Protein AF-A0A0L0T148-F1 (afdb_monomer)

Mean predicted aligned error: 22.36 Å

pLDDT: mean 70.62, std 21.6, range [34.19, 98.12]

Secondary structure (DSSP, 8-state):
------PPP----------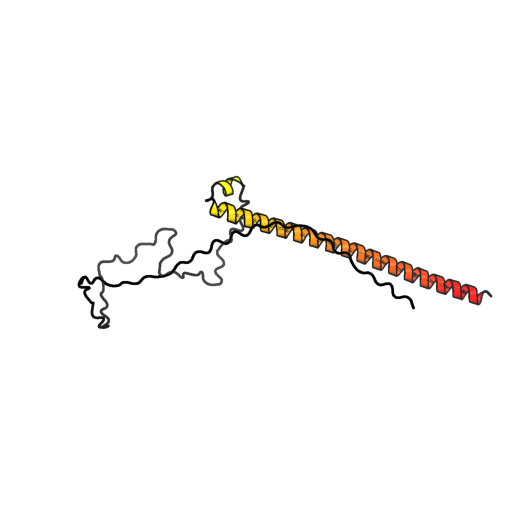-----------------------------------TTS-S-PPPPTTPPPTTS-SS--TT--------------HHHHHTS-HHHHHHHHHHHHHHHHHHHHHHHHHHHHHHHHHHHHHHHHHHHHHHHHHHHHHHHHHHHHHT-

Sequence (164 aa):
MATMSVTPVKSGALRAGSSKSVASRGTAAASAPSSDSAATPTISLNSRKSAVNCSTVPREREWPKGFIPPTAPIKPVRGSMGSENPANAIELTEEAISQLPEHERKRIRNTISARLSRARKEARVQALEEEYQVLSEKLEMTEQQYNEAMVRIRELEEQLRWSQ

Structure (mmCIF, N/CA/C/O backbone):
data_AF-A0A0L0T148-F1
#
_entry.id   AF-A0A0L0T148-F1
#
loop_
_atom_site.group_PDB
_atom_site.id
_atom_site.type_symbol
_atom_site.label_atom_id
_atom_site.label_alt_id
_atom_site.label_comp_id
_atom_site.label_asym_id
_atom_site.label_entity_id
_atom_site.label_seq_id
_atom_site.pdbx_PDB_ins_code
_atom_site.Cartn_x
_atom_site.Cartn_y
_atom_site.Cartn_z
_atom_site.occupancy
_atom_site.B_iso_or_equiv
_atom_site.auth_seq_id
_atom_site.auth_comp_id
_atom_site.auth_asym_id
_atom_site.auth_atom_id
_atom_site.pdbx_PDB_model_num
ATOM 1 N N . MET A 1 1 ? 29.244 28.018 -11.565 1.00 47.16 1 MET A N 1
ATOM 2 C CA . MET A 1 1 ? 28.843 27.698 -10.178 1.00 47.16 1 MET A CA 1
ATOM 3 C C . MET A 1 1 ? 27.727 28.649 -9.784 1.00 47.16 1 MET A C 1
ATOM 5 O O . MET A 1 1 ? 27.990 29.835 -9.656 1.00 47.16 1 MET A O 1
ATOM 9 N N . ALA A 1 2 ? 26.492 28.160 -9.684 1.00 45.91 2 ALA A N 1
ATOM 10 C CA . ALA A 1 2 ? 25.338 28.953 -9.266 1.00 45.91 2 ALA A CA 1
ATOM 11 C C . ALA A 1 2 ? 24.538 28.128 -8.253 1.00 45.91 2 ALA A C 1
ATOM 13 O O . ALA A 1 2 ? 24.014 27.068 -8.582 1.00 45.91 2 ALA A O 1
ATOM 14 N N . THR A 1 3 ? 24.516 28.583 -7.004 1.00 58.09 3 THR A N 1
ATOM 15 C CA . THR A 1 3 ? 23.746 27.987 -5.910 1.00 58.09 3 THR A CA 1
ATOM 16 C C . THR A 1 3 ? 22.370 28.645 -5.872 1.00 58.09 3 THR A C 1
ATOM 18 O O . THR A 1 3 ? 22.271 29.830 -5.560 1.00 58.09 3 THR A O 1
ATOM 21 N N . MET A 1 4 ? 21.312 27.897 -6.185 1.00 51.00 4 MET A N 1
ATOM 22 C CA . MET A 1 4 ? 19.934 28.337 -5.957 1.00 51.00 4 MET A CA 1
ATOM 23 C C . MET A 1 4 ? 19.493 27.845 -4.577 1.00 51.00 4 MET A C 1
ATOM 25 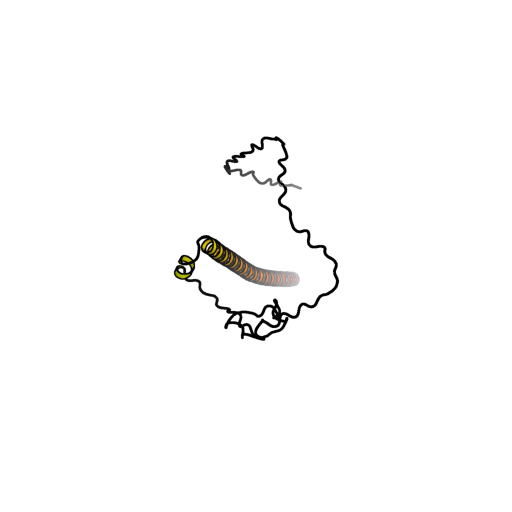O O . MET A 1 4 ? 19.354 26.646 -4.343 1.00 51.00 4 MET A O 1
ATOM 29 N N . SER A 1 5 ? 19.324 28.786 -3.653 1.00 47.12 5 SER A N 1
ATOM 30 C CA . SER A 1 5 ? 18.714 28.588 -2.343 1.00 47.12 5 SER A CA 1
ATOM 31 C C . SER A 1 5 ? 17.190 28.619 -2.476 1.00 47.12 5 SER A C 1
ATOM 33 O O . SER A 1 5 ? 16.628 29.545 -3.057 1.00 47.12 5 SER A O 1
ATOM 35 N N . VAL A 1 6 ? 16.508 27.620 -1.916 1.00 59.53 6 VAL A N 1
ATOM 36 C CA . VAL A 1 6 ? 15.043 27.599 -1.817 1.00 59.53 6 VAL A CA 1
ATOM 37 C C . VAL A 1 6 ? 14.673 27.500 -0.342 1.00 59.53 6 VAL A C 1
ATOM 39 O O . VAL A 1 6 ? 14.951 26.501 0.318 1.00 59.53 6 VAL A O 1
ATOM 42 N N . THR A 1 7 ? 14.074 28.562 0.188 1.00 61.19 7 THR A N 1
ATOM 43 C CA . THR A 1 7 ? 13.435 28.585 1.507 1.00 61.19 7 THR A CA 1
ATOM 44 C C . THR A 1 7 ? 11.957 28.216 1.361 1.00 61.19 7 THR A C 1
ATOM 46 O O . THR A 1 7 ? 11.294 28.725 0.456 1.00 61.19 7 THR A O 1
ATOM 49 N N . PRO A 1 8 ? 11.385 27.380 2.245 1.00 61.25 8 PRO A N 1
ATOM 50 C CA . PRO A 1 8 ? 9.942 27.227 2.306 1.00 61.25 8 PRO A CA 1
ATOM 51 C C . PRO A 1 8 ? 9.288 28.222 3.273 1.00 61.25 8 PRO A C 1
ATOM 53 O O . PRO A 1 8 ? 9.775 28.533 4.362 1.00 61.25 8 PRO A O 1
ATOM 56 N N . VAL A 1 9 ? 8.146 28.702 2.792 1.00 50.38 9 VAL A N 1
ATOM 57 C CA . VAL A 1 9 ? 7.235 29.714 3.321 1.00 50.38 9 VAL A CA 1
ATOM 58 C C . VAL A 1 9 ? 6.549 29.273 4.618 1.00 50.38 9 VAL A C 1
ATOM 60 O O . VAL A 1 9 ? 6.136 28.130 4.794 1.00 50.38 9 VAL A O 1
ATOM 63 N N . LYS A 1 10 ? 6.396 30.246 5.518 1.00 48.53 10 LYS A N 1
ATOM 64 C CA . LYS A 1 10 ? 5.701 30.177 6.804 1.00 48.53 10 LYS A CA 1
ATOM 65 C C . LYS A 1 10 ? 4.191 30.331 6.587 1.00 48.53 10 LYS A C 1
ATOM 67 O O . LYS A 1 10 ? 3.724 31.434 6.321 1.00 48.53 10 LYS A O 1
ATOM 72 N N . SER A 1 11 ? 3.426 29.254 6.752 1.00 52.41 11 SER A N 1
ATOM 73 C CA . SER A 1 11 ? 1.958 29.301 6.798 1.00 52.41 11 SER A CA 1
ATOM 7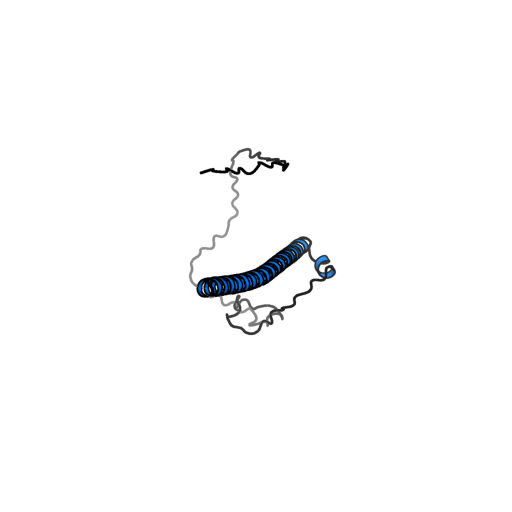4 C C . SER A 1 11 ? 1.485 29.117 8.238 1.00 52.41 11 SER A C 1
ATOM 76 O O . SER A 1 11 ? 1.573 28.031 8.805 1.00 52.41 11 SER A O 1
ATOM 78 N N . GLY A 1 12 ? 1.014 30.202 8.849 1.00 42.00 12 GLY A N 1
ATOM 79 C CA . GLY A 1 12 ? 0.264 30.153 10.100 1.00 42.00 12 GLY A CA 1
ATOM 80 C C . GLY A 1 12 ? -1.232 30.005 9.834 1.00 42.00 12 GLY A C 1
ATOM 81 O O . GLY A 1 12 ? -1.711 30.508 8.825 1.00 42.00 12 GLY A O 1
ATOM 82 N N . ALA A 1 13 ? -1.951 29.357 10.757 1.00 39.47 13 ALA A N 1
ATOM 83 C CA . ALA A 1 13 ? -3.283 29.772 11.213 1.00 39.47 13 ALA A CA 1
ATOM 84 C C . ALA A 1 13 ? -3.884 28.790 12.242 1.00 39.47 13 ALA A C 1
ATOM 86 O O . ALA A 1 13 ? -4.154 27.633 11.943 1.00 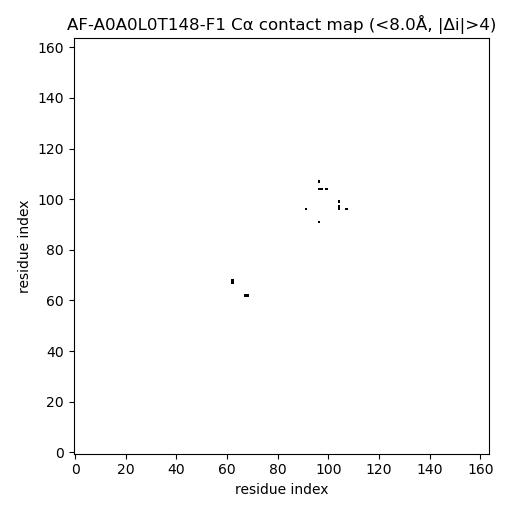39.47 13 ALA A O 1
ATOM 87 N N . LEU A 1 14 ? -4.181 29.357 13.419 1.00 43.53 14 LEU A N 1
ATOM 88 C CA . LEU A 1 14 ? -5.384 29.153 14.237 1.00 43.53 14 LEU A CA 1
ATOM 89 C C . LEU A 1 14 ? -5.595 27.804 14.951 1.00 43.53 14 LEU A C 1
ATOM 91 O O . LEU A 1 14 ? -6.092 26.839 14.380 1.00 43.53 14 LEU A O 1
ATOM 95 N N . ARG A 1 15 ? -5.439 27.823 16.283 1.00 44.38 15 ARG A N 1
ATOM 96 C CA . ARG A 1 15 ? -6.355 27.117 17.195 1.00 44.38 15 ARG A CA 1
ATOM 97 C C . ARG A 1 15 ? -6.602 27.942 18.457 1.00 44.38 15 ARG A C 1
ATOM 99 O O . ARG A 1 15 ? -5.703 28.162 19.261 1.00 44.38 15 ARG A O 1
ATOM 106 N N . ALA A 1 16 ? -7.849 28.381 18.598 1.00 44.03 16 ALA A N 1
ATOM 107 C CA . ALA A 1 16 ? -8.434 28.830 19.849 1.00 44.03 16 ALA A CA 1
ATOM 108 C C . ALA A 1 16 ? -8.593 27.631 20.801 1.00 44.03 16 ALA A C 1
ATOM 110 O O . ALA A 1 16 ? -8.971 26.539 20.374 1.00 44.03 16 ALA A O 1
ATOM 111 N N . GLY A 1 17 ? -8.323 27.838 22.087 1.00 38.59 17 GLY A N 1
ATOM 112 C CA . GLY A 1 17 ? -8.486 26.822 23.123 1.00 38.59 17 GLY A CA 1
ATOM 113 C C . GLY A 1 17 ? -8.407 27.458 24.501 1.00 38.59 17 GLY A C 1
ATOM 114 O O . GLY A 1 17 ? -7.327 27.715 25.015 1.00 38.59 17 GLY A O 1
ATOM 115 N N . SER A 1 18 ? -9.577 27.766 25.050 1.00 39.25 18 SER A N 1
ATOM 116 C CA . SER A 1 18 ? -9.794 28.366 26.364 1.00 39.25 18 SER A CA 1
ATOM 117 C C . SER A 1 18 ? -9.404 27.386 27.479 1.00 39.25 18 SER A C 1
ATOM 119 O O . SER A 1 18 ? -10.048 26.352 27.645 1.00 39.25 18 SER A O 1
ATOM 121 N N . SER A 1 19 ? -8.371 27.715 28.255 1.00 42.81 19 SER A N 1
ATOM 122 C CA . SER A 1 19 ? -7.967 26.959 29.446 1.00 42.81 19 SER A CA 1
ATOM 123 C C . SER A 1 19 ? -8.462 27.678 30.701 1.00 42.81 19 SER A C 1
ATOM 125 O O . SER A 1 19 ? -7.797 28.573 31.216 1.00 42.81 19 SER A O 1
ATOM 127 N N . LYS A 1 20 ? -9.638 27.293 31.209 1.00 42.50 20 LYS A N 1
ATOM 128 C CA . LYS A 1 20 ? -10.054 27.616 32.583 1.00 42.50 20 LYS A CA 1
ATOM 129 C C . LYS A 1 20 ? -9.372 26.638 33.541 1.00 42.50 20 LYS A C 1
ATOM 131 O O . LYS A 1 20 ? -9.828 25.511 33.704 1.00 42.50 20 LYS A O 1
ATOM 136 N N . SER A 1 21 ? -8.291 27.071 34.181 1.00 37.78 21 SER A N 1
ATOM 137 C CA . SER A 1 21 ? -7.713 26.406 35.351 1.00 37.78 21 SER A CA 1
ATOM 138 C C . SER A 1 21 ? -8.383 26.940 36.620 1.00 37.78 21 SER A C 1
ATOM 140 O O . SER A 1 21 ? -8.167 28.091 36.993 1.00 37.78 21 SER A O 1
ATOM 142 N N . VAL A 1 22 ? -9.190 26.116 37.290 1.00 42.44 22 VAL A N 1
ATOM 143 C CA . VAL A 1 22 ? -9.635 26.366 38.669 1.00 42.44 22 VAL A CA 1
ATOM 144 C C . VAL A 1 22 ? -8.696 25.599 39.592 1.00 42.44 22 VAL A C 1
ATOM 146 O O . VAL A 1 22 ? -8.732 24.373 39.647 1.00 42.44 22 VAL A O 1
ATOM 149 N N . ALA A 1 23 ? -7.843 26.331 40.302 1.00 36.16 23 ALA A N 1
ATOM 150 C CA . ALA A 1 23 ? -7.064 25.824 41.419 1.00 36.16 23 ALA A CA 1
ATOM 151 C C . ALA A 1 23 ? -7.334 26.728 42.626 1.00 36.16 23 ALA A C 1
ATOM 153 O O . ALA A 1 23 ? -6.882 27.866 42.674 1.00 36.16 23 ALA A O 1
ATOM 154 N N . SER A 1 24 ? -8.074 26.214 43.603 1.00 42.75 24 SER A N 1
ATOM 155 C CA . SER A 1 24 ? -8.159 26.791 44.944 1.00 42.75 24 SER A CA 1
ATOM 156 C C . SER A 1 24 ? -8.050 25.649 45.946 1.00 42.75 24 SER A C 1
ATOM 158 O O . SER A 1 24 ? -9.037 25.007 46.301 1.00 42.75 24 SER A O 1
ATOM 160 N N . ARG A 1 25 ? 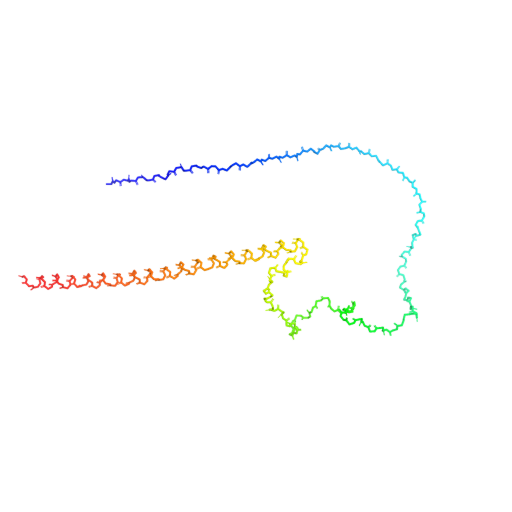-6.815 25.352 46.356 1.00 35.62 25 ARG A N 1
ATOM 161 C CA . ARG A 1 25 ? -6.507 24.419 47.440 1.00 35.62 25 ARG A CA 1
ATOM 162 C C . ARG A 1 25 ? -6.078 25.266 48.638 1.00 35.62 25 ARG A C 1
ATOM 164 O O . ARG A 1 25 ? -4.937 25.706 48.704 1.00 35.62 25 ARG A O 1
ATOM 171 N N . GLY A 1 26 ? -7.043 25.561 49.507 1.00 37.88 26 GLY A N 1
ATOM 172 C CA . GLY A 1 26 ? -6.859 26.268 50.774 1.00 37.8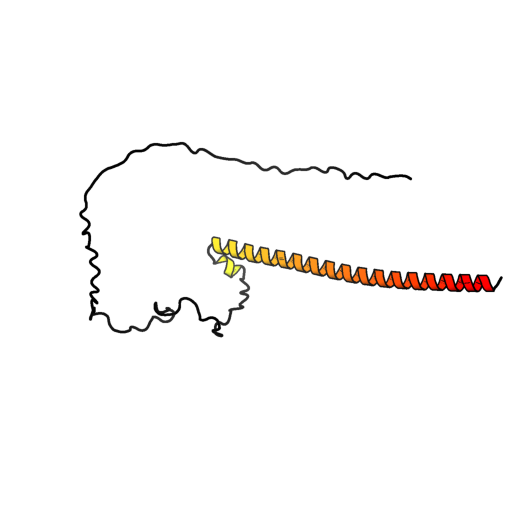8 26 GLY A CA 1
ATOM 173 C C . GLY A 1 26 ? -6.662 25.289 51.932 1.00 37.88 26 GLY A C 1
ATOM 174 O O . GLY A 1 26 ? -7.243 24.208 51.961 1.00 37.88 26 GLY A O 1
ATOM 175 N N . THR A 1 27 ? -5.778 25.676 52.835 1.00 34.59 27 THR A N 1
ATOM 176 C CA . THR A 1 27 ? -5.120 24.937 53.917 1.00 34.59 27 THR A CA 1
ATOM 177 C C . THR A 1 27 ? -5.913 24.807 55.225 1.00 34.59 27 THR A C 1
ATOM 179 O O . THR A 1 27 ? -6.594 25.739 55.623 1.00 34.59 27 THR A O 1
ATOM 182 N N . ALA A 1 28 ? -5.639 23.687 55.915 1.00 34.19 28 ALA A N 1
ATOM 183 C CA . ALA A 1 28 ? -5.435 23.496 57.364 1.00 34.19 28 ALA A CA 1
ATOM 184 C C . ALA A 1 28 ? -6.562 23.783 58.382 1.00 34.19 28 ALA A C 1
ATOM 186 O O . ALA A 1 28 ? -7.021 24.906 58.510 1.00 34.19 28 ALA A O 1
ATOM 187 N N . ALA A 1 29 ? -6.840 22.792 59.243 1.00 36.06 29 ALA A N 1
ATOM 188 C CA . ALA A 1 29 ? -6.747 22.927 60.706 1.00 36.06 29 ALA A CA 1
ATOM 189 C C . ALA A 1 29 ? -6.949 21.563 61.394 1.00 36.06 29 ALA A C 1
ATOM 191 O O . ALA A 1 29 ? -7.845 20.796 61.053 1.00 36.06 29 ALA A O 1
ATOM 192 N N . ALA A 1 30 ? -6.072 21.273 62.351 1.00 39.88 30 ALA A N 1
ATOM 193 C CA . ALA A 1 30 ? -6.094 20.114 63.230 1.00 39.88 30 ALA A CA 1
ATOM 194 C C . ALA A 1 30 ? -7.174 20.238 64.317 1.00 39.88 30 ALA A C 1
ATOM 196 O O . ALA A 1 30 ? -7.500 21.354 64.713 1.00 39.88 30 ALA A O 1
ATOM 197 N N . SER A 1 31 ? -7.642 19.100 64.848 1.00 36.94 31 SER A N 1
ATOM 198 C CA . SER A 1 31 ? -7.820 18.825 66.291 1.00 36.94 31 SER A CA 1
ATOM 199 C C . SER A 1 31 ? -8.348 17.395 66.494 1.00 36.94 31 SER A C 1
ATOM 201 O O . SER A 1 31 ? -9.397 17.032 65.973 1.00 36.94 31 SER A O 1
ATOM 203 N N . ALA A 1 32 ? -7.597 16.585 67.238 1.00 42.69 32 ALA A N 1
ATOM 204 C CA . ALA A 1 32 ? -8.025 15.325 67.861 1.00 42.69 32 ALA A CA 1
ATOM 205 C C . ALA A 1 32 ? -8.458 15.615 69.323 1.00 42.69 32 ALA A C 1
ATOM 207 O O . ALA A 1 32 ? -8.340 16.769 69.739 1.00 42.69 32 ALA A O 1
ATOM 208 N N . PRO A 1 33 ? -8.739 14.628 70.197 1.00 49.88 33 PRO A N 1
ATOM 209 C CA . PRO A 1 33 ? -9.479 13.366 70.075 1.00 49.88 33 PRO A CA 1
ATOM 210 C C . PRO A 1 33 ? -10.646 13.309 71.099 1.00 49.88 33 PRO A C 1
ATOM 212 O O . PRO A 1 33 ? -10.627 14.000 72.113 1.00 49.88 33 PRO A O 1
ATOM 215 N N . SER A 1 34 ? -11.624 12.421 70.913 1.00 40.53 34 SER A N 1
ATOM 216 C CA . SER A 1 34 ? -12.549 12.038 71.993 1.00 40.53 34 SER A CA 1
ATOM 217 C C . SER A 1 34 ? -12.568 10.522 72.141 1.00 40.53 34 SER A C 1
ATOM 219 O O . SER A 1 34 ? -12.972 9.792 71.237 1.00 40.53 34 SER A O 1
ATOM 221 N N . SER A 1 35 ? -12.058 10.082 73.285 1.00 46.59 35 SER A N 1
ATOM 222 C CA . SER A 1 35 ? -12.103 8.731 73.824 1.00 46.59 35 SER A CA 1
ATOM 223 C C . SER A 1 35 ? -13.537 8.301 74.114 1.00 46.59 35 SER A C 1
ATOM 225 O O . SER A 1 35 ? -14.218 8.998 74.858 1.00 46.59 35 SER A O 1
ATOM 227 N N . ASP A 1 36 ? -13.932 7.122 73.642 1.00 40.06 36 ASP A N 1
ATOM 228 C CA . ASP A 1 36 ? -14.879 6.289 74.378 1.00 40.06 36 ASP A CA 1
ATOM 229 C C . ASP A 1 36 ? -14.532 4.809 74.203 1.00 40.06 36 ASP A C 1
ATOM 231 O O . ASP A 1 36 ? -14.436 4.266 73.100 1.00 40.06 36 ASP A O 1
ATOM 235 N N . SER A 1 37 ? -14.267 4.189 75.349 1.00 44.72 37 SER A N 1
ATOM 236 C CA . SER A 1 37 ? -13.898 2.794 75.534 1.00 44.72 37 SER A CA 1
ATOM 237 C C . SER A 1 37 ? -15.097 1.886 75.278 1.00 44.72 37 SER A C 1
ATOM 239 O O . SER A 1 37 ? -15.941 1.707 76.152 1.00 44.72 37 SER A O 1
ATOM 241 N N . ALA A 1 38 ? -15.130 1.230 74.121 1.00 46.06 38 ALA A N 1
ATOM 242 C CA . ALA A 1 38 ? -15.871 -0.013 73.955 1.00 46.06 38 ALA A CA 1
ATOM 243 C C . ALA A 1 38 ? -14.872 -1.169 74.056 1.00 46.06 38 ALA A C 1
ATOM 245 O O . ALA A 1 38 ? -13.992 -1.326 73.211 1.00 46.06 38 ALA A O 1
ATOM 246 N N . ALA A 1 39 ? -14.985 -1.944 75.134 1.00 53.72 39 ALA A N 1
ATOM 247 C CA . ALA A 1 39 ? -14.168 -3.113 75.412 1.00 53.72 39 ALA A CA 1
ATOM 248 C C . ALA A 1 39 ? -14.270 -4.137 74.268 1.00 53.72 39 ALA A C 1
ATOM 250 O O . ALA A 1 39 ? -15.191 -4.949 74.208 1.00 53.72 39 ALA A O 1
ATOM 251 N N . THR A 1 40 ? -13.307 -4.107 73.353 1.00 58.28 40 THR A N 1
ATOM 252 C CA . THR A 1 40 ? -13.053 -5.202 72.419 1.00 58.28 40 THR A CA 1
ATOM 253 C C . THR A 1 40 ? -12.548 -6.402 73.215 1.00 58.28 40 THR A C 1
ATOM 255 O O . THR A 1 40 ? -11.540 -6.262 73.916 1.00 58.28 40 THR A O 1
ATOM 258 N N . PRO A 1 41 ? -13.173 -7.590 73.123 1.00 59.09 41 PRO A N 1
ATOM 259 C CA . PRO A 1 41 ? -12.552 -8.794 73.641 1.00 59.09 41 PRO A CA 1
ATOM 260 C C . PRO A 1 41 ? -11.335 -9.091 72.763 1.00 59.09 41 PRO A C 1
ATOM 262 O O . PRO A 1 41 ? -11.446 -9.621 71.659 1.00 59.09 41 PRO A O 1
ATOM 265 N N . THR A 1 42 ? -10.160 -8.694 73.239 1.00 58.16 42 THR A N 1
ATOM 266 C CA . THR A 1 42 ? -8.877 -9.069 72.652 1.00 58.16 42 THR A CA 1
ATOM 267 C C . THR A 1 42 ? -8.722 -10.577 72.826 1.00 58.16 42 THR A C 1
ATOM 269 O O . THR A 1 42 ? -8.316 -11.054 73.884 1.00 58.16 42 THR A O 1
ATOM 272 N N . ILE A 1 43 ? -9.107 -11.348 71.808 1.00 60.97 43 ILE A N 1
ATOM 273 C CA . ILE A 1 43 ? -8.884 -12.794 71.772 1.00 60.97 43 ILE A CA 1
ATOM 274 C C . ILE A 1 43 ? -7.370 -12.998 71.755 1.00 60.97 43 ILE A C 1
ATOM 276 O O . ILE A 1 43 ? -6.687 -12.607 70.807 1.00 60.97 43 ILE A O 1
ATOM 280 N N . SER A 1 44 ? -6.832 -13.579 72.825 1.00 60.56 44 SER A N 1
ATOM 281 C CA . SER A 1 44 ? -5.421 -13.930 72.899 1.00 60.56 44 SER A CA 1
ATOM 282 C C . SER A 1 44 ? -5.120 -14.982 71.829 1.00 60.56 44 SER A C 1
ATOM 284 O O . SER A 1 44 ? -5.602 -16.113 71.873 1.00 60.56 44 SER A O 1
ATOM 286 N N . LEU A 1 45 ? -4.328 -14.602 70.825 1.00 59.50 45 LEU A N 1
ATOM 287 C CA . LEU A 1 45 ? -3.847 -15.500 69.775 1.00 59.50 45 LEU A CA 1
ATOM 288 C C . LEU A 1 45 ? -2.756 -16.424 70.335 1.00 59.50 45 LEU A C 1
ATOM 290 O O . LEU A 1 45 ? -1.594 -16.355 69.944 1.00 59.50 45 LEU A O 1
ATOM 294 N N . ASN A 1 46 ? -3.129 -17.315 71.253 1.00 56.62 46 ASN A N 1
ATOM 295 C CA . ASN A 1 46 ? -2.330 -18.497 71.539 1.00 56.62 46 ASN A CA 1
ATOM 296 C C . ASN A 1 46 ? -2.632 -19.542 70.458 1.00 56.62 46 ASN A C 1
ATOM 298 O O . ASN A 1 46 ? -3.654 -20.224 70.487 1.00 56.62 46 ASN A O 1
ATOM 302 N N . SER A 1 47 ? -1.722 -19.649 69.489 1.00 59.69 47 SER A N 1
ATOM 303 C CA . SER A 1 47 ? -1.775 -20.504 68.295 1.00 59.69 47 SER A CA 1
ATOM 304 C C . SER A 1 47 ? -1.597 -22.005 68.579 1.00 59.69 47 SER A C 1
ATOM 306 O O . SER A 1 47 ? -0.856 -22.712 67.892 1.00 59.69 47 SER A O 1
ATOM 308 N N . ARG A 1 48 ? -2.302 -22.551 69.571 1.00 60.62 48 ARG A N 1
ATOM 309 C CA . ARG A 1 48 ? -2.414 -24.007 69.704 1.00 60.62 48 ARG A CA 1
ATOM 310 C C . ARG A 1 48 ? -3.535 -24.472 68.786 1.00 60.62 48 ARG A C 1
ATOM 312 O O . ARG A 1 48 ? -4.698 -24.208 69.056 1.00 60.62 48 ARG A O 1
ATOM 319 N N . LYS A 1 49 ? -3.154 -25.121 67.682 1.00 61.12 49 LYS A N 1
ATOM 320 C CA . LYS A 1 49 ? -4.032 -25.742 66.679 1.00 61.12 49 LYS A CA 1
ATOM 321 C C . LYS A 1 49 ? -5.151 -26.553 67.354 1.00 61.12 49 LYS A C 1
ATOM 323 O O . LYS A 1 49 ? -4.958 -27.727 67.655 1.00 61.12 49 LYS A O 1
ATOM 328 N N . SER A 1 50 ? -6.314 -25.954 67.581 1.00 58.53 50 SER A N 1
ATOM 329 C CA . SER A 1 50 ? -7.535 -26.687 67.891 1.00 58.53 50 SER A CA 1
ATOM 330 C C . SER A 1 50 ? -8.259 -26.922 66.572 1.00 58.53 50 SER A C 1
ATOM 332 O O . SER A 1 50 ? -8.874 -26.028 65.995 1.00 58.53 50 SER A O 1
ATOM 334 N N . ALA A 1 51 ? -8.130 -28.136 66.041 1.00 58.19 51 ALA A N 1
ATOM 335 C CA . ALA A 1 51 ? -8.995 -28.592 64.965 1.00 58.19 51 ALA A CA 1
ATOM 336 C C . ALA A 1 51 ? -10.403 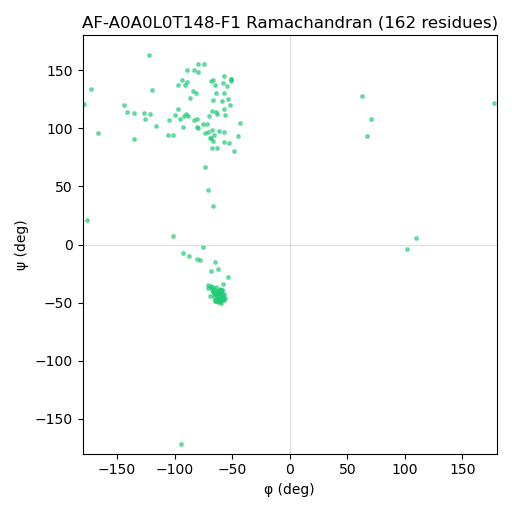-28.758 65.552 1.00 58.19 51 ALA A C 1
ATOM 338 O O . ALA A 1 51 ? -10.735 -29.792 66.130 1.00 58.19 51 ALA A O 1
ATOM 339 N N . VAL A 1 52 ? -11.210 -27.701 65.478 1.00 58.03 52 VAL A N 1
ATOM 340 C CA . VAL A 1 52 ? -12.626 -27.762 65.835 1.00 58.03 52 VAL A CA 1
ATOM 341 C C . VAL A 1 52 ? -13.331 -28.524 64.714 1.00 58.03 52 VAL A C 1
ATOM 343 O O . VAL A 1 52 ? -13.652 -27.961 63.672 1.00 58.03 52 VAL A O 1
ATOM 346 N N . ASN A 1 53 ? -13.522 -29.829 64.909 1.00 57.56 53 ASN A N 1
ATOM 347 C CA . ASN A 1 53 ? -14.366 -30.652 64.048 1.00 57.56 53 ASN A CA 1
ATOM 348 C C . ASN A 1 53 ? -15.832 -30.272 64.296 1.00 57.56 53 ASN A C 1
ATOM 350 O O . ASN A 1 53 ? -16.459 -30.740 65.244 1.00 57.56 53 ASN A O 1
ATOM 354 N N . CYS A 1 54 ? -16.378 -29.402 63.453 1.00 55.50 54 CYS A N 1
ATOM 355 C CA . CYS A 1 54 ? -17.801 -29.088 63.418 1.00 55.50 54 CYS A CA 1
ATOM 356 C C . CYS A 1 54 ? -18.570 -30.241 62.742 1.00 55.50 54 CYS A C 1
ATOM 358 O O . CYS A 1 54 ? -18.543 -30.394 61.524 1.00 55.50 54 CYS A O 1
ATOM 360 N N . SER A 1 55 ? -19.262 -31.065 63.537 1.00 59.22 55 SER A N 1
ATOM 361 C CA . SER A 1 55 ? -20.029 -32.238 63.077 1.00 59.22 55 SER A CA 1
ATOM 362 C C . SER A 1 55 ? -21.361 -31.905 62.387 1.00 59.22 55 SER A C 1
ATOM 364 O O . SER A 1 55 ? -22.058 -32.809 61.932 1.00 59.22 55 SER A O 1
ATOM 366 N N . THR A 1 56 ? -21.731 -30.626 62.294 1.00 59.59 56 THR A N 1
ATOM 367 C CA . THR A 1 56 ? -23.066 -30.179 61.859 1.00 59.59 56 THR A CA 1
ATOM 368 C C . THR A 1 56 ? -23.150 -29.683 60.418 1.00 59.59 56 THR A C 1
ATOM 370 O O . THR A 1 56 ? -24.196 -29.173 60.021 1.00 59.59 56 THR A O 1
ATOM 373 N N . VAL A 1 57 ? -22.096 -29.821 59.610 1.00 57.34 57 VAL A N 1
ATOM 374 C CA . VAL A 1 57 ? -22.167 -29.473 58.183 1.00 57.34 57 VAL A CA 1
ATOM 375 C C . VAL A 1 57 ? -22.424 -30.748 57.374 1.00 57.34 57 VAL A C 1
ATOM 377 O O . VAL A 1 57 ? -21.578 -31.643 57.384 1.00 57.34 57 VAL A O 1
ATOM 380 N N . PRO A 1 58 ? -23.567 -30.862 56.669 1.00 65.38 58 PRO A N 1
ATOM 381 C CA . PRO A 1 58 ? -23.801 -31.951 55.732 1.00 65.38 58 PRO A CA 1
ATOM 382 C C . PRO A 1 58 ? -22.655 -32.026 54.722 1.00 65.38 58 PRO A C 1
ATOM 384 O O . PRO A 1 58 ? -22.321 -31.036 54.067 1.00 65.38 58 PRO A O 1
ATOM 387 N N . ARG A 1 59 ? -22.040 -33.203 54.630 1.00 61.47 59 ARG A N 1
ATOM 388 C CA . ARG A 1 59 ? -20.942 -33.489 53.711 1.00 61.47 59 ARG A CA 1
ATOM 389 C C . ARG A 1 59 ? -21.517 -33.511 52.289 1.00 61.47 59 ARG A C 1
ATOM 391 O O . ARG A 1 59 ? -22.296 -34.395 51.970 1.00 61.47 59 ARG A O 1
ATOM 398 N N . GLU A 1 60 ? -21.149 -32.497 51.507 1.00 64.31 60 GLU A N 1
ATOM 399 C CA . GLU A 1 60 ? -21.409 -32.332 50.066 1.00 64.31 60 GLU A CA 1
ATOM 400 C C . GLU A 1 60 ? -22.881 -32.133 49.656 1.00 64.31 60 GLU A C 1
ATOM 402 O O . GLU A 1 60 ? -23.617 -33.065 49.356 1.00 64.31 60 GLU A O 1
ATOM 407 N N . ARG A 1 61 ? -23.299 -30.863 49.547 1.00 65.06 61 ARG A N 1
ATOM 408 C CA . ARG A 1 61 ? -24.351 -30.488 48.591 1.00 65.06 61 ARG A CA 1
ATOM 409 C C . ARG A 1 61 ? -23.691 -30.272 47.233 1.00 65.06 61 ARG A C 1
ATOM 411 O O . ARG A 1 61 ? -22.685 -29.567 47.158 1.00 65.06 61 ARG A O 1
ATOM 418 N N . GLU A 1 62 ? -24.254 -30.862 46.183 1.00 73.25 62 GLU A N 1
ATOM 419 C CA . GLU A 1 62 ? -23.843 -30.589 44.806 1.00 73.25 62 GLU A CA 1
ATOM 420 C C . GLU A 1 62 ? -23.913 -29.079 44.530 1.00 73.25 62 GLU A C 1
ATOM 422 O O . GLU A 1 62 ? -24.856 -28.396 44.944 1.00 73.25 62 GLU A O 1
ATOM 427 N N . TRP A 1 63 ? -22.886 -28.540 43.869 1.00 71.69 63 TRP A N 1
ATOM 428 C CA . TRP A 1 63 ? -22.853 -27.122 43.525 1.00 71.69 63 TRP A CA 1
ATOM 429 C C . TRP A 1 63 ? -23.977 -26.807 42.531 1.00 71.69 63 TRP A C 1
ATOM 431 O O . TRP A 1 63 ? -24.188 -27.580 41.593 1.00 71.69 63 TRP A O 1
ATOM 441 N N . PRO A 1 64 ? -24.698 -25.682 42.697 1.00 78.12 64 PRO A N 1
ATOM 442 C CA . PRO A 1 64 ? -25.724 -25.274 41.748 1.00 78.12 64 PRO A CA 1
ATOM 443 C C . PRO A 1 64 ? -25.185 -25.265 40.314 1.00 78.12 64 PRO A C 1
ATOM 445 O O . PRO A 1 64 ? -24.051 -24.848 40.067 1.00 78.12 64 PRO A O 1
ATOM 448 N N . LYS A 1 65 ? -26.002 -25.713 39.355 1.00 73.88 65 LYS A N 1
ATOM 449 C CA . LYS A 1 65 ? -25.609 -25.815 37.943 1.00 73.88 65 LYS A CA 1
ATOM 450 C C . LYS A 1 65 ? -25.147 -24.441 37.430 1.00 73.88 65 LYS A C 1
ATOM 452 O O . LYS A 1 65 ? -25.931 -23.498 37.413 1.00 73.88 65 LYS A O 1
ATOM 457 N N . GLY A 1 66 ? -23.871 -24.332 37.048 1.00 68.75 66 GLY A N 1
ATOM 458 C CA . GLY A 1 66 ? -23.235 -23.081 36.601 1.00 68.75 66 GLY A CA 1
ATOM 459 C C . GLY A 1 66 ? -22.339 -22.383 37.636 1.00 68.75 66 GLY A C 1
ATOM 460 O O . GLY A 1 66 ? -21.691 -21.399 37.290 1.00 68.75 66 GLY A O 1
ATOM 461 N N . PHE A 1 67 ? -22.251 -22.884 38.872 1.00 71.06 67 PHE A N 1
ATOM 462 C CA . PHE A 1 67 ? -21.325 -22.371 39.885 1.00 71.06 67 PHE A CA 1
ATOM 463 C C . PHE A 1 67 ? -20.040 -23.198 39.949 1.00 71.06 67 PHE A C 1
ATOM 465 O O . PHE A 1 67 ? -20.058 -24.427 39.916 1.00 71.06 67 PHE A O 1
ATOM 472 N N . ILE A 1 68 ? -18.913 -22.497 40.064 1.00 69.00 68 ILE A N 1
ATOM 473 C CA . ILE A 1 68 ? -17.587 -23.096 40.204 1.00 69.00 68 ILE A CA 1
ATOM 474 C C . ILE A 1 68 ? -17.340 -23.361 41.698 1.00 69.00 68 ILE A C 1
ATOM 476 O O . ILE A 1 68 ? -17.466 -22.426 42.495 1.00 69.00 68 ILE A O 1
ATOM 480 N N . PRO A 1 69 ? -16.983 -24.594 42.104 1.00 74.25 69 PRO A N 1
ATOM 481 C CA . PRO A 1 69 ? -16.612 -24.879 43.482 1.00 74.25 69 PRO A CA 1
ATOM 482 C C . PRO A 1 69 ? -15.434 -23.996 43.927 1.00 74.25 69 PRO A C 1
ATOM 484 O O . PRO A 1 69 ? -14.512 -23.778 43.146 1.00 74.25 69 PRO A O 1
ATOM 487 N N . PRO A 1 70 ? -15.372 -23.559 45.192 1.00 65.88 70 PRO A N 1
ATOM 488 C CA . PRO A 1 70 ? -14.260 -22.780 45.734 1.00 65.88 70 PRO A CA 1
ATOM 489 C C . PRO A 1 70 ? -12.944 -23.571 45.756 1.00 65.88 70 PRO A C 1
ATOM 491 O O . PRO A 1 70 ? -11.875 -22.988 45.904 1.00 65.88 70 PRO A O 1
ATOM 494 N N . THR A 1 71 ? -13.013 -24.894 45.596 1.00 68.75 71 THR A N 1
ATOM 495 C CA . THR A 1 71 ? -11.868 -25.794 45.421 1.00 68.75 71 THR A CA 1
ATOM 496 C C . THR A 1 71 ? -11.427 -25.953 43.966 1.00 68.75 71 THR A C 1
ATOM 498 O O . THR A 1 71 ? -10.378 -26.548 43.719 1.00 68.75 71 THR A O 1
ATOM 501 N N . ALA A 1 72 ? -12.190 -25.453 42.992 1.00 69.50 72 ALA A N 1
ATOM 502 C CA . ALA A 1 72 ? -11.828 -25.574 41.590 1.00 69.50 72 ALA A CA 1
ATOM 503 C C . ALA A 1 72 ? -10.768 -24.526 41.191 1.00 69.50 72 ALA A C 1
ATOM 505 O O . ALA A 1 72 ? -10.748 -23.412 41.725 1.00 69.50 72 ALA A O 1
ATOM 506 N N . PRO A 1 73 ? -9.878 -24.850 40.237 1.00 72.38 73 PRO A N 1
ATOM 507 C CA . PRO A 1 73 ? -8.864 -23.917 39.762 1.00 72.38 73 PRO A CA 1
ATOM 508 C C . PRO A 1 73 ? -9.490 -22.633 39.196 1.00 72.38 73 PRO A C 1
ATOM 510 O O . PRO A 1 73 ? -10.265 -22.678 38.245 1.00 72.38 73 PRO A O 1
ATOM 513 N N . ILE A 1 74 ? -9.094 -21.473 39.734 1.00 65.62 74 ILE A N 1
ATOM 514 C CA . ILE A 1 74 ? -9.548 -20.138 39.279 1.00 65.62 74 ILE A CA 1
ATOM 515 C C . ILE A 1 74 ? -9.142 -19.868 37.816 1.00 65.62 74 ILE A C 1
ATOM 517 O O . ILE A 1 74 ? -9.727 -19.023 37.141 1.00 65.62 74 ILE A O 1
ATOM 521 N N . LYS A 1 75 ? -8.132 -20.585 37.308 1.00 66.44 75 LYS A N 1
ATOM 522 C CA . LYS A 1 75 ? -7.683 -20.503 35.918 1.00 66.44 75 LYS A CA 1
ATOM 523 C C . LYS A 1 75 ? -7.834 -21.868 35.247 1.00 66.44 75 LYS A C 1
ATOM 525 O O . LYS A 1 75 ? -7.368 -22.853 35.826 1.00 66.44 75 LYS A O 1
ATOM 530 N N . PRO A 1 76 ? -8.411 -21.942 34.034 1.00 61.94 76 PRO A N 1
ATOM 531 C CA . PRO A 1 76 ? -8.382 -23.172 33.260 1.00 61.94 76 PRO A CA 1
ATOM 532 C C . PRO A 1 76 ? -6.926 -23.589 33.032 1.00 61.94 76 PRO A C 1
ATOM 534 O O . PRO A 1 76 ? -6.051 -22.751 32.788 1.00 61.94 76 PRO A O 1
ATOM 537 N N . VAL A 1 77 ? -6.660 -24.891 33.142 1.00 62.41 77 VAL A N 1
ATOM 538 C CA . VAL A 1 77 ? -5.336 -25.460 32.876 1.00 62.41 77 VAL A CA 1
ATOM 539 C C . VAL A 1 77 ? -4.933 -25.085 31.451 1.00 62.41 77 VAL A C 1
ATOM 541 O O . VAL A 1 77 ? -5.717 -25.235 30.505 1.00 62.41 77 VAL A O 1
ATOM 544 N N . ARG A 1 78 ? -3.713 -24.557 31.308 1.00 49.56 78 ARG A N 1
ATOM 545 C CA . ARG A 1 78 ? -3.128 -24.174 30.021 1.00 49.56 78 ARG A CA 1
ATOM 546 C C . ARG A 1 78 ? -3.141 -25.405 29.105 1.00 49.56 78 ARG A C 1
ATOM 548 O O . ARG A 1 78 ? -2.435 -26.364 29.388 1.00 49.56 78 ARG A O 1
ATOM 555 N N . GLY A 1 79 ? -3.962 -25.382 28.052 1.00 57.31 79 GLY A N 1
ATOM 556 C CA . GLY A 1 79 ? -4.120 -26.503 27.114 1.00 57.31 79 GLY A CA 1
ATOM 557 C C . GLY A 1 79 ? -5.458 -27.252 27.166 1.00 57.31 79 GLY A C 1
ATOM 558 O O . GLY A 1 79 ? -5.609 -28.233 26.446 1.00 57.31 79 GLY A O 1
ATOM 559 N N . SER A 1 80 ? -6.447 -26.808 27.952 1.00 54.81 80 SER A N 1
ATOM 560 C CA . SER A 1 80 ? -7.822 -27.322 27.819 1.00 54.81 80 SER A CA 1
ATOM 561 C C . SER A 1 80 ? -8.453 -26.852 26.496 1.00 54.81 80 SER A C 1
ATOM 563 O O . SER A 1 80 ? -9.025 -25.770 26.386 1.00 54.81 80 SER A O 1
ATOM 565 N N . MET A 1 81 ? -8.301 -27.684 25.465 1.00 55.34 81 MET A N 1
ATOM 566 C CA . MET A 1 81 ? -9.047 -27.650 24.204 1.00 55.34 81 MET A CA 1
ATOM 567 C C . MET A 1 81 ? -10.532 -27.909 24.493 1.00 55.34 81 MET A C 1
ATOM 569 O O . MET A 1 81 ? -10.988 -29.047 24.445 1.00 55.34 81 MET A O 1
ATOM 573 N N . GLY A 1 82 ? -11.278 -26.878 24.881 1.00 55.12 82 GLY A N 1
ATOM 574 C CA . GLY A 1 82 ? -12.690 -27.054 25.232 1.00 55.12 82 GLY A CA 1
ATOM 575 C C . GLY A 1 82 ? -13.449 -25.778 25.561 1.00 55.12 82 GLY A C 1
ATOM 576 O O . GLY A 1 82 ? -14.473 -25.837 26.229 1.00 55.12 82 GLY A O 1
ATOM 577 N N . SER A 1 83 ? -12.959 -24.625 25.118 1.00 48.97 83 SER A N 1
ATOM 578 C CA . SER A 1 83 ? -13.809 -23.453 24.975 1.00 48.97 83 SER A CA 1
ATOM 579 C C . SER A 1 83 ? -13.813 -23.150 23.495 1.00 48.97 83 SER A C 1
ATOM 581 O O . SER A 1 83 ? -12.825 -22.653 22.952 1.00 48.97 83 SER A O 1
ATOM 583 N N . GLU A 1 84 ? -14.897 -23.542 22.832 1.00 53.22 84 GLU A N 1
ATOM 584 C CA . GLU A 1 84 ? -15.348 -22.833 21.649 1.00 53.22 84 GLU A CA 1
ATOM 585 C C . GLU A 1 84 ? -15.232 -21.351 21.996 1.00 53.22 84 GLU A C 1
ATOM 587 O O . GLU A 1 84 ? -15.999 -20.827 22.800 1.00 53.22 84 GLU A O 1
ATOM 592 N N . ASN A 1 85 ? -14.211 -20.678 21.460 1.00 45.69 85 ASN A N 1
ATOM 593 C CA . ASN A 1 85 ? -14.282 -19.238 21.353 1.00 45.69 85 ASN A CA 1
ATOM 594 C C . ASN A 1 85 ? -15.617 -19.000 20.655 1.00 45.69 85 ASN A C 1
ATOM 596 O O . ASN A 1 85 ? -15.757 -19.468 19.519 1.00 45.69 85 ASN A O 1
ATOM 600 N N . PRO A 1 86 ? -16.583 -18.285 21.254 1.00 49.97 86 PRO A N 1
ATOM 601 C CA . PRO A 1 86 ? -17.606 -17.690 20.440 1.00 49.97 86 PRO A CA 1
ATOM 602 C C . PRO A 1 86 ? -16.873 -16.612 19.640 1.00 49.97 86 PRO A C 1
ATOM 604 O O . PRO A 1 86 ? -16.917 -15.428 19.954 1.00 49.97 86 PRO A O 1
ATOM 607 N N . ALA A 1 87 ? -16.245 -17.028 18.541 1.00 43.06 87 ALA A N 1
ATOM 608 C CA . ALA A 1 87 ? -16.026 -16.229 17.352 1.00 43.06 87 ALA A CA 1
ATOM 609 C C . ALA A 1 87 ? -17.378 -15.924 16.680 1.00 43.06 87 ALA A C 1
ATOM 611 O O . ALA A 1 87 ? -17.459 -15.747 15.471 1.00 43.06 87 ALA A O 1
ATOM 612 N N . ASN A 1 88 ? -18.438 -15.782 17.482 1.00 42.12 88 ASN A N 1
ATOM 613 C CA . ASN A 1 88 ? -19.456 -14.798 17.242 1.00 42.12 88 ASN A CA 1
ATOM 614 C C . ASN A 1 88 ? -18.712 -13.458 17.205 1.00 42.12 88 ASN A C 1
ATOM 616 O O . ASN A 1 88 ? -18.594 -12.732 18.196 1.00 42.12 88 ASN A O 1
ATOM 620 N N . ALA A 1 89 ? -18.244 -13.096 16.013 1.00 47.22 89 ALA A N 1
ATOM 621 C CA . ALA A 1 89 ? -18.581 -11.791 15.493 1.00 47.22 89 ALA A CA 1
ATOM 622 C C . ALA A 1 89 ? -20.098 -11.655 15.670 1.00 47.22 89 ALA A C 1
ATOM 624 O O . ALA A 1 89 ? -20.880 -11.960 14.781 1.00 47.22 89 ALA A O 1
ATOM 625 N N . ILE A 1 90 ? -20.519 -11.309 16.890 1.00 50.56 90 ILE A N 1
ATOM 626 C CA . ILE A 1 90 ? -21.826 -10.748 17.124 1.00 50.56 90 ILE A CA 1
ATOM 627 C C . ILE A 1 90 ? -21.724 -9.484 16.290 1.00 50.56 90 ILE A C 1
ATOM 629 O O . ILE A 1 90 ? -21.061 -8.521 16.692 1.00 50.56 90 ILE A O 1
ATOM 633 N N . GLU A 1 91 ? -22.257 -9.534 15.072 1.00 57.28 91 GLU A N 1
ATOM 634 C CA . GLU A 1 91 ? -22.778 -8.356 14.412 1.00 57.28 91 GLU A CA 1
ATOM 635 C C . GLU A 1 91 ? -23.748 -7.773 15.430 1.00 57.28 91 GLU A C 1
ATOM 637 O O . GLU A 1 91 ? -24.898 -8.182 15.555 1.00 57.28 91 GLU A O 1
ATOM 642 N N . LEU A 1 92 ? -23.199 -6.939 16.310 1.00 60.28 92 LEU A N 1
ATOM 643 C CA . LEU A 1 92 ? -23.929 -6.211 17.317 1.00 60.28 92 LEU A CA 1
ATOM 644 C C . LEU A 1 92 ? -24.775 -5.249 16.501 1.00 60.28 92 LEU A C 1
ATOM 646 O O . LEU A 1 92 ? -24.320 -4.157 16.156 1.00 60.28 92 LEU A O 1
ATOM 650 N N . THR A 1 93 ? -25.967 -5.709 16.122 1.00 66.81 93 THR A N 1
ATOM 651 C CA . THR A 1 93 ? -26.975 -4.887 15.471 1.00 66.81 93 THR A CA 1
ATOM 652 C C . THR A 1 93 ? -27.146 -3.631 16.320 1.00 66.81 93 THR A C 1
ATOM 654 O O . THR A 1 93 ? -27.038 -3.675 17.552 1.00 66.81 93 THR A O 1
ATOM 657 N N . GLU A 1 94 ? -27.353 -2.471 15.691 1.00 67.25 94 GLU A N 1
ATOM 658 C CA . GLU A 1 94 ? -27.496 -1.208 16.434 1.00 67.25 94 GLU A CA 1
ATOM 659 C C . GLU A 1 94 ? -28.582 -1.292 17.519 1.00 67.25 94 GLU A C 1
ATOM 661 O O . GLU A 1 94 ? -28.484 -0.646 18.566 1.00 67.25 94 GLU A O 1
ATOM 666 N N . GLU A 1 95 ? -29.569 -2.154 17.298 1.00 67.19 95 GLU A N 1
ATOM 667 C CA . GLU A 1 95 ? -30.641 -2.515 18.217 1.00 67.19 95 GLU A CA 1
ATOM 668 C C . GLU A 1 95 ? -30.114 -3.206 19.486 1.00 67.19 95 GLU A C 1
ATOM 670 O O . GLU A 1 95 ? -30.456 -2.790 20.594 1.00 67.19 95 GLU A O 1
ATOM 675 N N . ALA A 1 96 ? -29.212 -4.185 19.355 1.00 69.12 96 ALA A N 1
ATOM 676 C CA . ALA A 1 96 ? -28.575 -4.866 20.484 1.00 69.12 96 ALA A CA 1
ATOM 677 C C . ALA A 1 96 ? -27.639 -3.933 21.270 1.00 69.12 96 ALA A C 1
ATOM 679 O O . ALA A 1 96 ? -27.590 -3.976 22.500 1.00 69.12 96 ALA A O 1
ATOM 680 N N . ILE A 1 97 ? -26.937 -3.029 20.577 1.00 73.25 97 ILE A N 1
ATOM 681 C CA . ILE A 1 97 ? -26.109 -2.009 21.237 1.00 73.25 97 ILE A CA 1
ATOM 682 C C . ILE A 1 97 ? -27.001 -1.045 22.018 1.00 73.25 97 ILE A C 1
ATOM 684 O O . ILE A 1 97 ? -26.647 -0.631 23.116 1.00 73.25 97 ILE A O 1
ATOM 688 N N . SER A 1 98 ? -28.170 -0.691 21.493 1.00 75.12 98 SER A N 1
ATOM 689 C CA . SER A 1 98 ? -29.056 0.292 22.118 1.00 75.12 98 SER A CA 1
ATOM 690 C C . SER A 1 98 ? -29.674 -0.189 23.434 1.00 75.12 98 SER A C 1
ATOM 692 O O . SER A 1 98 ? -29.988 0.655 24.271 1.00 75.12 98 SER A O 1
ATOM 694 N N . GLN A 1 99 ? -29.769 -1.500 23.668 1.00 81.62 99 GLN A N 1
ATOM 695 C CA . GLN A 1 99 ? -30.295 -2.077 24.914 1.00 81.62 99 GLN A CA 1
ATOM 696 C C . GLN A 1 99 ? -29.275 -2.109 26.070 1.00 81.62 99 GLN A C 1
ATOM 698 O O . GLN A 1 99 ? -29.656 -2.317 27.220 1.00 81.62 99 GLN A O 1
ATOM 703 N N . LEU A 1 100 ? -27.988 -1.871 25.795 1.00 79.81 100 LEU A N 1
ATOM 704 C CA . LEU A 1 100 ? -26.931 -1.903 26.809 1.00 79.81 100 LEU A CA 1
ATOM 705 C C . LEU A 1 100 ? -26.867 -0.610 27.648 1.00 79.81 100 LEU A C 1
ATOM 707 O O . LEU A 1 100 ? -27.234 0.473 27.169 1.00 79.81 100 LEU A O 1
ATOM 711 N N . PRO A 1 101 ? -26.324 -0.680 28.881 1.00 87.50 101 PRO A N 1
ATOM 712 C CA . PRO A 1 101 ? -26.014 0.492 29.693 1.00 87.50 101 PRO A CA 1
ATOM 713 C C . PRO A 1 101 ? -25.178 1.519 28.922 1.00 87.50 101 PRO A C 1
ATOM 715 O O . PRO A 1 101 ? -24.266 1.179 28.167 1.00 87.50 101 PRO A O 1
ATOM 718 N N . GLU A 1 102 ? -25.442 2.810 29.131 1.00 85.69 102 GLU A N 1
ATOM 719 C CA . GLU A 1 102 ? -24.879 3.880 28.295 1.00 85.69 102 GLU A CA 1
ATOM 720 C C . GLU A 1 102 ? -23.340 3.902 28.252 1.00 85.69 102 GLU A C 1
ATOM 722 O O . GLU A 1 102 ? -22.743 4.200 27.212 1.00 85.69 102 GLU A O 1
ATOM 727 N N . HIS A 1 103 ? -22.697 3.530 29.359 1.00 83.88 103 HIS A N 1
ATOM 728 C CA . HIS A 1 103 ? -21.247 3.388 29.442 1.00 83.88 103 HIS A CA 1
ATOM 729 C C . HIS A 1 103 ? -20.713 2.288 28.506 1.00 83.88 103 HIS A C 1
ATOM 731 O O . HIS A 1 103 ? -19.723 2.497 27.801 1.00 83.88 103 HIS A O 1
ATOM 737 N N . GLU A 1 104 ? -21.389 1.143 28.430 1.00 85.69 104 GLU A N 1
ATOM 738 C CA . GLU A 1 104 ? -20.995 0.022 27.570 1.00 85.69 104 GLU A CA 1
ATOM 739 C C . GLU A 1 104 ? -21.232 0.339 26.090 1.00 85.69 104 GLU A C 1
ATOM 741 O O . GLU A 1 104 ? -20.356 0.076 25.263 1.00 85.69 104 GLU A O 1
ATOM 746 N N . ARG A 1 105 ? -22.323 1.047 25.758 1.00 86.94 105 ARG A N 1
ATOM 747 C CA . ARG A 1 105 ? -22.590 1.547 24.392 1.00 86.94 105 ARG A CA 1
ATOM 748 C C . ARG A 1 105 ? -21.455 2.418 23.862 1.00 86.94 105 ARG A C 1
ATOM 750 O O . ARG A 1 105 ? -21.007 2.242 22.727 1.00 86.94 105 ARG A O 1
ATOM 757 N N . LYS A 1 106 ? -20.962 3.351 24.687 1.00 89.31 106 LYS A N 1
ATOM 758 C CA . LYS A 1 106 ? -19.843 4.242 24.328 1.00 89.31 106 LYS A CA 1
ATOM 759 C C . LYS A 1 106 ? -18.551 3.459 24.101 1.00 89.31 106 LYS A C 1
ATOM 761 O O . LYS A 1 106 ? -17.827 3.756 23.150 1.00 89.31 106 LYS A O 1
ATOM 766 N N . ARG A 1 107 ? -18.262 2.446 24.926 1.00 91.62 107 ARG A N 1
ATOM 767 C CA . ARG A 1 107 ? -17.080 1.585 24.734 1.00 91.62 107 ARG A CA 1
ATOM 768 C C . ARG A 1 107 ? -17.173 0.795 23.431 1.00 91.62 107 ARG A C 1
ATOM 770 O O . ARG A 1 107 ? -16.241 0.862 22.637 1.00 91.62 107 ARG A O 1
ATOM 777 N N . ILE A 1 108 ? -18.305 0.140 23.174 1.00 89.44 108 ILE A N 1
ATOM 778 C CA . ILE A 1 108 ? -18.522 -0.667 21.964 1.00 89.44 108 ILE A CA 1
ATOM 779 C C . ILE A 1 108 ? -18.407 0.195 20.701 1.00 89.44 108 ILE A C 1
ATOM 781 O O . ILE A 1 108 ? -17.642 -0.146 19.799 1.00 89.44 108 ILE A O 1
ATOM 785 N N . ARG A 1 109 ? -19.073 1.359 20.649 1.00 88.62 109 ARG A N 1
ATOM 786 C CA . ARG A 1 109 ? -18.979 2.274 19.494 1.00 88.62 109 ARG A CA 1
ATOM 787 C C . ARG A 1 109 ? -17.559 2.775 19.248 1.00 88.62 109 ARG A C 1
ATOM 789 O O . ARG A 1 109 ? -17.142 2.856 18.094 1.00 88.62 109 ARG A O 1
ATOM 796 N N . ASN A 1 110 ? -16.799 3.077 20.301 1.00 93.31 110 ASN A N 1
ATOM 797 C CA . ASN A 1 110 ? -15.393 3.458 20.158 1.00 93.31 110 ASN A CA 1
ATOM 798 C C . ASN A 1 110 ? -14.550 2.309 19.601 1.00 93.31 110 ASN A C 1
ATOM 800 O O . ASN A 1 110 ? -13.727 2.532 18.715 1.00 93.31 110 ASN A O 1
ATOM 804 N N . THR A 1 111 ? -14.775 1.078 20.063 1.00 92.31 111 THR A N 1
ATOM 805 C CA . THR A 1 111 ? -14.084 -0.102 19.532 1.00 92.31 111 THR A CA 1
ATOM 806 C C . THR A 1 111 ? -14.407 -0.323 18.055 1.00 92.31 111 THR A C 1
ATOM 808 O O . THR A 1 111 ? -13.484 -0.520 17.265 1.00 92.31 111 THR A O 1
ATOM 811 N N . ILE A 1 112 ? -15.681 -0.233 17.660 1.00 91.06 112 ILE A N 1
ATOM 812 C CA . ILE A 1 112 ? -16.103 -0.344 16.254 1.00 91.06 112 ILE A CA 1
ATOM 813 C C . ILE A 1 112 ? -15.462 0.772 15.421 1.00 91.06 112 ILE A C 1
ATOM 815 O O . ILE A 1 112 ? -14.838 0.500 14.398 1.00 91.06 112 ILE A O 1
ATOM 819 N N . SER A 1 113 ? -15.522 2.018 15.894 1.00 92.12 113 SER A N 1
ATOM 820 C CA . SER A 1 113 ? -14.935 3.173 15.202 1.00 92.12 113 SER A CA 1
ATOM 821 C C . SER A 1 113 ? -13.421 3.036 15.033 1.00 92.12 113 SER A C 1
ATOM 823 O O . SER A 1 113 ? -12.883 3.342 13.968 1.00 92.12 113 SER A O 1
ATOM 825 N N . ALA A 1 114 ? -12.723 2.538 16.056 1.00 94.50 114 ALA A N 1
ATOM 826 C CA . ALA A 1 114 ? -11.291 2.279 15.996 1.00 94.50 114 ALA A CA 1
ATOM 827 C C . ALA A 1 114 ? -10.958 1.159 15.001 1.00 94.50 114 ALA A C 1
ATOM 829 O O . ALA A 1 114 ? -10.009 1.309 14.234 1.00 94.50 114 ALA A O 1
ATOM 830 N N . ARG A 1 115 ? -11.742 0.072 14.973 1.00 94.56 115 ARG A N 1
ATOM 831 C CA . ARG A 1 115 ? -11.588 -1.016 13.992 1.00 94.56 115 ARG A CA 1
ATOM 832 C C . ARG A 1 115 ? -11.808 -0.520 12.566 1.00 94.56 115 ARG A C 1
ATOM 834 O O . ARG A 1 115 ? -10.931 -0.710 11.735 1.00 94.56 115 ARG A O 1
ATOM 841 N N . LEU A 1 116 ? -12.901 0.198 12.308 1.00 92.31 116 LEU A N 1
ATOM 842 C CA . LEU A 1 116 ? -13.177 0.792 10.995 1.00 92.31 116 LEU A CA 1
ATOM 843 C C . LEU A 1 116 ? -12.086 1.783 10.573 1.00 92.31 116 LEU A C 1
ATOM 845 O O . LEU A 1 116 ? -11.702 1.834 9.410 1.00 92.31 116 LEU A O 1
ATOM 849 N N . SER A 1 117 ? -11.559 2.565 11.517 1.00 95.56 117 SER A N 1
ATOM 850 C CA . SER A 1 117 ? -10.442 3.476 11.255 1.00 95.56 117 SER A CA 1
ATOM 851 C C . SER A 1 117 ? -9.171 2.728 10.849 1.00 95.56 117 SER A C 1
ATOM 853 O O . SER A 1 117 ? -8.505 3.141 9.901 1.00 95.56 117 SER A O 1
ATOM 855 N N . ARG A 1 118 ? -8.849 1.615 11.522 1.00 95.62 118 ARG A N 1
ATOM 856 C CA . ARG A 1 118 ? -7.713 0.751 11.160 1.00 95.62 118 ARG A CA 1
ATOM 857 C C . ARG A 1 118 ? -7.918 0.105 9.794 1.00 95.62 118 ARG A C 1
ATOM 859 O O . ARG A 1 118 ? -7.054 0.278 8.949 1.00 95.62 118 ARG A O 1
ATOM 866 N N . ALA A 1 119 ? -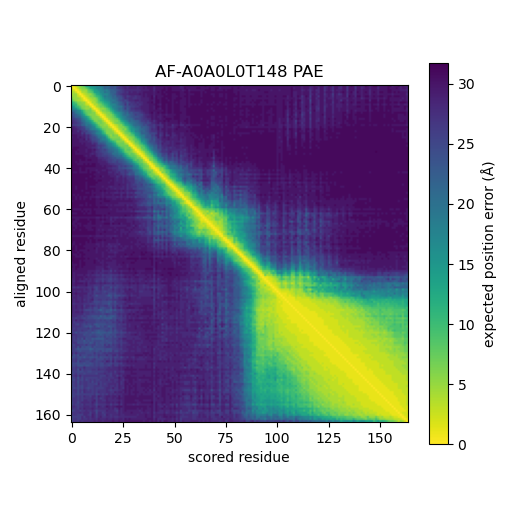9.086 -0.481 9.542 1.00 95.12 119 ALA A N 1
ATOM 867 C CA . ALA A 1 119 ? -9.415 -1.092 8.255 1.00 95.12 119 ALA A CA 1
ATOM 868 C C . ALA A 1 119 ? -9.284 -0.098 7.087 1.00 95.12 119 ALA A C 1
ATOM 870 O O . ALA A 1 119 ? -8.691 -0.415 6.064 1.00 95.12 119 ALA A O 1
ATOM 871 N N . ARG A 1 120 ? -9.750 1.151 7.250 1.00 95.88 120 ARG A N 1
ATOM 872 C CA . ARG A 1 120 ? -9.555 2.199 6.228 1.00 95.88 120 ARG A CA 1
ATOM 873 C C . ARG A 1 120 ? -8.086 2.554 6.003 1.00 95.88 120 ARG A C 1
ATOM 875 O O . ARG A 1 120 ? -7.709 2.880 4.883 1.00 95.88 120 ARG A O 1
ATOM 882 N N . LYS A 1 121 ? -7.266 2.551 7.058 1.00 97.69 121 LYS A N 1
ATOM 883 C CA . LYS A 1 121 ? -5.823 2.797 6.929 1.00 97.69 121 LYS A CA 1
ATOM 884 C C . LYS A 1 121 ? -5.130 1.639 6.224 1.00 97.69 121 LYS A C 1
ATOM 886 O O . LYS A 1 121 ? -4.333 1.903 5.341 1.00 97.69 121 LYS A O 1
ATOM 891 N N . GLU A 1 122 ? -5.458 0.406 6.589 1.00 96.31 122 GLU A N 1
ATOM 892 C CA . GLU A 1 122 ? -4.934 -0.804 5.951 1.00 96.31 122 GLU A CA 1
ATOM 893 C C . GLU A 1 122 ? -5.294 -0.830 4.463 1.00 96.31 122 GLU A C 1
ATOM 895 O O . GLU A 1 122 ? -4.397 -0.943 3.638 1.00 96.31 122 GLU A O 1
ATOM 900 N N . ALA A 1 123 ? -6.557 -0.572 4.108 1.00 95.50 123 ALA A N 1
ATOM 901 C CA . ALA A 1 123 ? -6.982 -0.472 2.711 1.00 95.50 123 ALA A CA 1
ATOM 902 C C . ALA A 1 123 ? -6.233 0.631 1.942 1.00 95.50 123 ALA A C 1
ATOM 904 O O . ALA A 1 123 ? -5.863 0.451 0.787 1.00 95.50 123 ALA A O 1
ATOM 905 N N . ARG A 1 124 ? -5.972 1.781 2.582 1.00 97.25 124 ARG A N 1
ATOM 906 C CA . ARG A 1 124 ? -5.184 2.854 1.961 1.00 97.25 124 ARG A CA 1
ATOM 907 C C . ARG A 1 124 ? -3.720 2.461 1.768 1.00 97.25 124 ARG A C 1
ATOM 909 O O . ARG A 1 124 ? -3.132 2.856 0.771 1.00 97.25 124 ARG A O 1
ATOM 916 N N . VAL A 1 125 ? -3.127 1.755 2.727 1.00 97.75 125 VAL A N 1
ATOM 917 C CA . VAL A 1 125 ? -1.749 1.263 2.611 1.00 97.75 125 VAL A CA 1
ATOM 918 C C . VAL A 1 125 ? -1.656 0.257 1.470 1.00 97.75 125 VAL A C 1
ATOM 920 O O . VAL A 1 125 ? -0.815 0.443 0.604 1.00 97.75 125 VAL A O 1
ATOM 923 N N . GLN A 1 126 ? -2.578 -0.704 1.404 1.00 96.75 126 GLN A N 1
ATOM 924 C CA . GLN A 1 126 ? -2.645 -1.684 0.317 1.00 96.75 126 GLN A CA 1
ATOM 925 C C . GLN A 1 126 ? -2.766 -1.011 -1.054 1.00 96.75 126 GLN A C 1
ATOM 927 O O . GLN A 1 126 ? -1.981 -1.306 -1.946 1.00 96.75 126 GLN A O 1
ATOM 932 N N . ALA A 1 127 ? -3.666 -0.034 -1.203 1.00 97.06 127 ALA A N 1
ATOM 933 C CA . ALA A 1 127 ? -3.800 0.708 -2.457 1.00 97.06 127 ALA A CA 1
ATOM 934 C C . ALA A 1 127 ? -2.498 1.428 -2.862 1.00 97.06 127 ALA A C 1
ATOM 936 O O . ALA A 1 127 ? -2.132 1.442 -4.033 1.00 97.06 127 ALA A O 1
ATOM 937 N N . LEU A 1 128 ? -1.770 2.008 -1.900 1.00 97.31 128 LEU A N 1
ATOM 938 C CA . LEU A 1 128 ? -0.485 2.659 -2.174 1.00 97.31 128 LEU A CA 1
ATOM 939 C C . LEU A 1 128 ? 0.625 1.655 -2.518 1.00 97.31 128 LEU A C 1
ATOM 941 O O . LEU A 1 128 ? 1.488 1.967 -3.334 1.00 97.31 128 LEU A O 1
ATOM 945 N N . GLU A 1 129 ? 0.623 0.474 -1.904 1.00 97.75 129 GLU A N 1
ATOM 946 C CA . GLU A 1 129 ? 1.558 -0.611 -2.227 1.00 97.75 129 GLU A CA 1
ATOM 947 C C . GLU A 1 129 ? 1.316 -1.140 -3.648 1.00 97.75 129 GLU A C 1
ATOM 949 O O . GLU A 1 129 ? 2.271 -1.307 -4.408 1.00 97.75 129 GLU A O 1
ATOM 954 N N . GLU A 1 130 ? 0.053 -1.311 -4.042 1.00 97.69 130 GLU A N 1
ATOM 955 C CA . GLU A 1 130 ? -0.339 -1.678 -5.408 1.00 97.69 130 GLU A CA 1
ATOM 956 C C . GLU A 1 130 ? 0.084 -0.605 -6.424 1.00 97.69 130 GLU A C 1
ATOM 958 O O . GLU A 1 130 ? 0.700 -0.918 -7.445 1.00 97.69 130 GLU A O 1
ATOM 963 N N . GLU A 1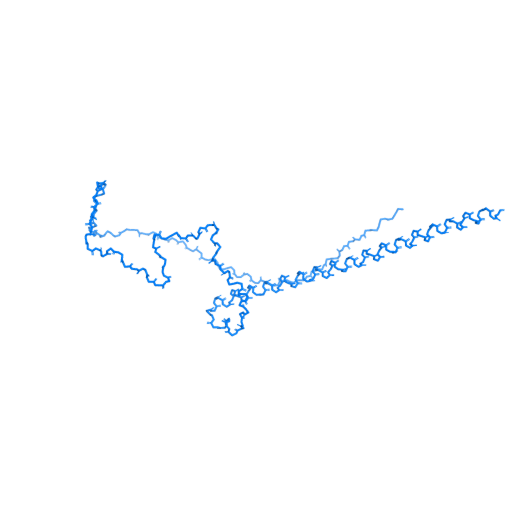 131 ? -0.180 0.675 -6.141 1.00 97.81 131 GLU A N 1
ATOM 964 C CA . GLU A 1 131 ? 0.264 1.787 -6.993 1.00 97.81 131 GLU A CA 1
ATOM 965 C C . GLU A 1 131 ? 1.791 1.824 -7.133 1.00 97.81 131 GLU A C 1
ATOM 967 O O . GLU A 1 131 ? 2.309 2.011 -8.238 1.00 97.81 131 GLU A O 1
ATOM 972 N N . TYR A 1 132 ? 2.520 1.623 -6.033 1.00 98.06 132 TYR A N 1
ATOM 973 C CA . TYR A 1 132 ? 3.979 1.561 -6.044 1.00 98.06 132 TYR A CA 1
ATOM 974 C C . TYR A 1 132 ? 4.487 0.415 -6.918 1.00 98.06 132 TYR A C 1
ATOM 976 O O . TYR A 1 132 ? 5.418 0.612 -7.702 1.00 98.06 132 TYR A O 1
ATOM 984 N N . GLN A 1 133 ? 3.871 -0.762 -6.815 1.00 98.00 133 GLN A N 1
ATOM 985 C CA . GLN A 1 133 ? 4.243 -1.915 -7.624 1.00 98.00 133 GLN A CA 1
ATOM 986 C C . GLN A 1 133 ? 4.022 -1.635 -9.116 1.00 98.00 133 GLN A C 1
ATOM 988 O O . GLN A 1 133 ? 4.949 -1.789 -9.909 1.00 98.00 133 GLN A O 1
ATOM 993 N N . VAL A 1 134 ? 2.852 -1.107 -9.489 1.00 97.94 134 VAL A N 1
ATOM 994 C CA . VAL A 1 134 ? 2.544 -0.735 -10.882 1.00 97.94 134 VAL A CA 1
ATOM 995 C C . VAL A 1 134 ? 3.522 0.313 -11.420 1.00 97.94 134 VAL A C 1
ATOM 997 O O . VAL A 1 134 ? 3.931 0.252 -12.581 1.00 97.94 134 VAL A O 1
ATOM 1000 N N . LEU A 1 135 ? 3.889 1.309 -10.611 1.00 97.69 135 LEU A N 1
ATOM 1001 C CA . LEU A 1 135 ? 4.858 2.329 -11.015 1.00 97.69 135 LEU A CA 1
ATOM 1002 C C . LEU A 1 135 ? 6.273 1.763 -11.146 1.00 97.69 135 LEU A C 1
ATOM 1004 O O . LEU A 1 135 ? 6.991 2.158 -12.062 1.00 97.69 135 LEU A O 1
ATOM 1008 N N . SER A 1 136 ? 6.651 0.833 -10.273 1.00 97.94 136 SER A N 1
ATOM 1009 C CA . SER A 1 136 ? 7.955 0.166 -10.311 1.00 97.94 136 SER A CA 1
ATOM 1010 C C . SER A 1 136 ? 8.102 -0.695 -11.565 1.00 97.94 136 SER A C 1
ATOM 1012 O O . SER A 1 136 ? 9.102 -0.578 -12.265 1.00 97.94 136 SER A O 1
ATOM 1014 N N . GLU A 1 137 ? 7.074 -1.472 -11.914 1.00 97.94 137 GLU A N 1
ATOM 1015 C CA . GLU A 1 137 ? 7.043 -2.266 -13.151 1.00 97.94 137 GLU A CA 1
ATOM 1016 C C . GLU A 1 137 ? 7.129 -1.372 -14.396 1.00 97.94 137 GLU A C 1
ATOM 1018 O O . GLU A 1 137 ? 7.880 -1.652 -15.329 1.00 97.94 137 GLU A O 1
ATOM 1023 N N . LYS A 1 138 ? 6.404 -0.244 -14.412 1.00 97.56 138 LYS A N 1
ATOM 1024 C CA . LYS A 1 138 ? 6.498 0.729 -15.513 1.00 97.56 138 LYS A CA 1
ATOM 1025 C C . LYS A 1 138 ? 7.897 1.314 -15.640 1.00 97.56 138 LYS A C 1
ATOM 1027 O O . LYS A 1 138 ? 8.381 1.449 -16.760 1.00 97.56 138 LYS A O 1
ATOM 1032 N N . LEU A 1 139 ? 8.520 1.669 -14.519 1.00 98.12 139 LEU A N 1
ATOM 1033 C CA . LEU A 1 139 ? 9.874 2.210 -14.502 1.00 98.12 139 LEU A CA 1
ATOM 1034 C C . LEU A 1 139 ? 10.857 1.193 -15.083 1.00 98.12 139 LEU A C 1
ATOM 1036 O O . LEU A 1 139 ? 11.576 1.529 -16.021 1.00 98.12 139 LEU A O 1
ATOM 1040 N N . GLU A 1 140 ? 10.808 -0.054 -14.619 1.00 98.06 140 GLU A N 1
ATOM 1041 C CA . GLU A 1 140 ? 11.664 -1.129 -15.122 1.00 98.06 140 GLU A CA 1
ATOM 1042 C C . GLU A 1 140 ? 11.492 -1.333 -16.636 1.00 98.06 140 GLU A C 1
ATOM 1044 O O . GLU A 1 140 ? 12.474 -1.349 -17.380 1.00 98.06 140 GLU A O 1
ATOM 1049 N N . MET A 1 141 ? 10.249 -1.385 -17.124 1.00 97.75 141 MET A N 1
ATOM 1050 C CA . MET A 1 141 ? 9.966 -1.498 -18.559 1.00 97.75 141 MET A CA 1
ATOM 1051 C C . MET A 1 141 ? 10.526 -0.315 -19.358 1.00 97.75 141 MET A C 1
ATOM 1053 O O . MET A 1 141 ? 11.097 -0.504 -20.433 1.00 97.75 141 MET A O 1
ATOM 1057 N N . THR A 1 142 ? 10.381 0.913 -18.853 1.00 97.75 142 THR A N 1
ATOM 1058 C CA . THR A 1 142 ? 10.925 2.098 -19.533 1.00 97.75 142 THR A CA 1
ATOM 1059 C C . THR A 1 142 ? 12.450 2.128 -19.530 1.00 97.75 142 THR A C 1
ATOM 1061 O O . THR A 1 142 ? 13.051 2.532 -20.525 1.00 97.75 142 THR A O 1
ATOM 1064 N N . GLU A 1 143 ? 13.092 1.666 -18.457 1.00 97.88 143 GLU A N 1
ATOM 1065 C CA . GLU A 1 143 ? 14.549 1.551 -18.384 1.00 97.88 143 GLU A CA 1
ATOM 1066 C C . GLU A 1 143 ? 15.078 0.496 -19.358 1.00 97.88 143 GLU A C 1
ATOM 1068 O O . GLU A 1 143 ? 16.071 0.741 -20.045 1.00 97.88 143 GLU A O 1
ATOM 1073 N N . GLN A 1 144 ? 14.398 -0.647 -19.482 1.00 97.88 144 GLN A N 1
ATOM 1074 C CA . GLN A 1 144 ? 14.734 -1.673 -20.473 1.00 97.88 144 GLN A CA 1
ATOM 1075 C C . GLN A 1 144 ? 14.651 -1.111 -21.897 1.00 97.88 144 GLN A C 1
ATOM 1077 O O . GLN A 1 144 ? 15.631 -1.188 -22.638 1.00 97.88 144 GLN A O 1
ATOM 1082 N N . GLN A 1 145 ? 13.546 -0.447 -22.248 1.00 97.81 145 GLN A N 1
ATOM 1083 C CA . GLN A 1 145 ? 13.375 0.183 -23.564 1.00 97.81 145 GLN A CA 1
ATOM 1084 C C . GLN A 1 145 ? 14.440 1.249 -23.848 1.00 97.81 145 GLN A C 1
ATOM 1086 O O . GLN A 1 145 ? 14.964 1.329 -24.960 1.00 97.81 145 GLN A O 1
ATOM 1091 N N . TYR A 1 146 ? 14.784 2.067 -22.851 1.00 97.88 146 TYR A N 1
ATOM 1092 C CA . TYR A 1 146 ? 15.848 3.057 -22.983 1.00 97.88 146 TYR A CA 1
ATOM 1093 C C . TYR A 1 146 ? 17.202 2.391 -23.247 1.00 97.88 146 TYR A C 1
ATOM 1095 O O . TYR A 1 146 ? 17.931 2.805 -24.149 1.00 97.88 146 TYR A O 1
ATOM 1103 N N . ASN A 1 147 ? 17.533 1.338 -22.500 1.00 97.62 147 ASN A N 1
ATOM 1104 C CA . ASN A 1 147 ? 18.783 0.607 -22.675 1.00 97.62 147 ASN A CA 1
ATOM 1105 C C . ASN A 1 147 ? 18.862 -0.063 -24.052 1.00 97.62 147 ASN A C 1
ATOM 1107 O O . ASN A 1 147 ? 19.889 0.052 -24.720 1.00 97.62 147 ASN A O 1
ATOM 1111 N N . GLU A 1 148 ? 17.781 -0.692 -24.512 1.00 97.69 148 GLU A N 1
ATOM 1112 C CA . GLU A 1 148 ? 17.680 -1.267 -25.859 1.00 97.69 148 GLU A CA 1
ATOM 1113 C C . GLU A 1 148 ? 17.884 -0.205 -26.945 1.00 97.69 148 GLU A C 1
ATOM 1115 O O . GLU A 1 148 ? 18.691 -0.392 -27.860 1.00 97.69 148 GLU A O 1
ATOM 1120 N N . ALA A 1 149 ? 17.217 0.947 -26.819 1.00 97.38 149 ALA A N 1
ATOM 1121 C CA . ALA A 1 149 ? 17.384 2.062 -27.745 1.00 97.38 149 ALA A CA 1
ATOM 1122 C C . ALA A 1 149 ? 18.830 2.581 -27.754 1.00 97.38 149 ALA A C 1
ATOM 1124 O O . ALA A 1 149 ? 19.394 2.821 -28.821 1.00 97.38 149 ALA A O 1
ATOM 1125 N N . MET A 1 150 ? 19.464 2.702 -26.586 1.00 98.06 150 MET A N 1
ATOM 1126 C CA . MET A 1 150 ? 20.857 3.137 -26.468 1.00 98.06 150 MET A CA 1
ATOM 1127 C C . MET A 1 150 ? 21.841 2.144 -27.087 1.00 98.06 150 MET A C 1
ATOM 1129 O O . MET A 1 150 ? 22.810 2.569 -27.718 1.00 98.06 150 MET A O 1
ATOM 1133 N N . VAL A 1 151 ? 21.612 0.838 -26.929 1.00 97.88 151 VAL A N 1
ATOM 1134 C CA . VAL A 1 151 ? 22.406 -0.197 -27.610 1.00 97.88 151 VAL A CA 1
ATOM 1135 C C . VAL A 1 151 ? 22.243 -0.054 -29.119 1.00 97.88 151 VAL A C 1
ATOM 1137 O O . VAL A 1 151 ? 23.241 0.032 -29.834 1.00 97.88 151 VAL A O 1
ATOM 1140 N N . ARG A 1 152 ? 21.003 0.083 -29.601 1.00 97.44 152 ARG A N 1
ATOM 1141 C CA . ARG A 1 152 ? 20.724 0.225 -31.030 1.00 97.44 152 ARG A CA 1
ATOM 1142 C C . ARG A 1 152 ? 21.364 1.471 -31.638 1.00 97.44 152 ARG A C 1
ATOM 1144 O O . ARG A 1 152 ? 21.876 1.408 -32.752 1.00 97.44 152 ARG A O 1
ATOM 1151 N N . ILE A 1 153 ? 21.352 2.593 -30.920 1.00 97.50 153 ILE A N 1
ATOM 1152 C CA . ILE A 1 153 ? 22.021 3.827 -31.352 1.00 97.50 153 ILE A CA 1
ATOM 1153 C C . ILE A 1 153 ? 23.522 3.579 -31.523 1.00 97.50 153 ILE A C 1
ATOM 1155 O O . ILE A 1 153 ? 24.057 3.908 -32.578 1.00 97.50 153 ILE A O 1
ATOM 1159 N N . ARG A 1 154 ? 24.188 2.936 -30.554 1.00 97.62 154 ARG A N 1
ATOM 1160 C CA . ARG A 1 154 ? 25.624 2.621 -30.667 1.00 97.62 154 ARG A CA 1
ATOM 1161 C C . ARG A 1 154 ? 25.927 1.720 -31.860 1.00 97.62 154 ARG A C 1
ATOM 1163 O O . ARG A 1 154 ? 26.865 1.996 -32.598 1.00 97.62 154 ARG A O 1
ATOM 1170 N N . GLU A 1 155 ? 25.122 0.682 -32.085 1.00 96.94 155 GLU A N 1
ATOM 1171 C CA . GLU A 1 155 ? 25.282 -0.197 -33.252 1.00 96.94 155 GLU A CA 1
ATOM 1172 C C . GLU A 1 155 ? 25.187 0.583 -34.570 1.00 96.94 155 GLU A C 1
ATOM 1174 O O . GLU A 1 155 ? 25.984 0.371 -35.483 1.00 96.94 155 GLU A O 1
ATOM 1179 N N . LEU A 1 156 ? 24.216 1.494 -34.679 1.00 96.44 156 LEU A N 1
ATOM 1180 C CA . LEU A 1 156 ? 24.036 2.326 -35.869 1.00 96.44 156 LEU A CA 1
ATOM 1181 C C . LEU A 1 156 ? 25.196 3.312 -36.057 1.00 96.44 156 LEU A C 1
ATOM 1183 O O . LEU A 1 156 ? 25.650 3.509 -37.184 1.00 96.44 156 LEU A O 1
ATOM 1187 N N . GLU A 1 157 ? 25.700 3.908 -34.976 1.00 96.81 157 GLU A N 1
ATOM 1188 C CA . GLU A 1 157 ? 26.884 4.774 -35.003 1.00 96.81 157 GLU A CA 1
ATOM 1189 C C . GLU A 1 157 ? 28.140 4.016 -35.457 1.00 96.81 157 GLU A C 1
ATOM 1191 O O . GLU A 1 157 ? 28.936 4.543 -36.238 1.00 96.81 157 GLU A O 1
ATOM 1196 N N . GLU A 1 158 ? 28.319 2.773 -35.007 1.00 96.88 158 GLU A N 1
ATOM 1197 C CA . GLU A 1 158 ? 29.406 1.905 -35.460 1.00 96.88 158 GLU A CA 1
ATOM 1198 C C . GLU A 1 158 ? 29.262 1.569 -36.946 1.00 96.88 158 GLU A C 1
ATOM 1200 O O . GLU A 1 158 ? 30.219 1.740 -37.700 1.00 96.88 158 GLU A O 1
ATOM 1205 N N . GLN A 1 159 ? 28.071 1.168 -37.400 1.00 95.44 159 GLN A N 1
ATOM 1206 C CA . GLN A 1 159 ? 27.809 0.895 -38.819 1.00 95.44 159 GLN A CA 1
ATOM 1207 C C . GLN A 1 159 ? 28.100 2.112 -39.704 1.00 95.44 159 GLN A C 1
ATOM 1209 O O . GLN A 1 159 ? 28.748 1.973 -40.742 1.00 95.44 159 GLN A O 1
ATOM 1214 N N . LEU A 1 160 ? 27.683 3.306 -39.273 1.00 95.88 160 LEU A N 1
ATOM 1215 C CA . LEU A 1 160 ? 27.997 4.563 -39.954 1.00 95.88 160 LEU A CA 1
ATOM 1216 C C . LEU A 1 160 ? 29.507 4.795 -40.042 1.00 95.88 160 LEU A C 1
ATOM 1218 O O . LEU A 1 160 ? 30.003 5.143 -41.113 1.00 95.88 160 LEU A O 1
ATOM 1222 N N . ARG A 1 161 ? 30.244 4.554 -38.953 1.00 96.00 161 ARG A N 1
ATOM 1223 C CA . ARG A 1 161 ? 31.705 4.708 -38.912 1.00 96.00 161 ARG A CA 1
ATOM 1224 C C . ARG A 1 161 ? 32.426 3.780 -39.888 1.00 96.00 161 ARG A C 1
ATOM 1226 O O . ARG A 1 161 ? 33.400 4.205 -40.490 1.00 96.00 161 ARG A O 1
ATOM 1233 N N . TRP A 1 162 ? 31.964 2.540 -40.041 1.00 90.50 162 TRP A N 1
ATOM 1234 C CA . TRP A 1 162 ? 32.545 1.574 -40.984 1.00 90.50 162 TRP A CA 1
ATOM 1235 C C . TRP A 1 162 ? 32.130 1.809 -42.445 1.00 90.50 162 TRP A C 1
ATOM 1237 O O . TRP A 1 162 ? 32.710 1.207 -43.344 1.00 90.50 162 TRP A O 1
ATOM 1247 N N . SER A 1 163 ? 31.118 2.648 -42.684 1.00 89.31 163 SER A N 1
ATOM 1248 C CA . SER A 1 163 ? 30.617 2.982 -44.026 1.00 89.31 163 SER A CA 1
ATOM 1249 C C . SER A 1 163 ? 31.248 4.235 -44.655 1.00 89.31 163 SER A C 1
ATOM 1251 O O . SER A 1 163 ? 30.967 4.517 -45.821 1.00 89.31 163 SER A O 1
ATOM 1253 N N . GLN A 1 164 ? 32.063 4.982 -43.898 1.00 71.94 164 GLN A N 1
ATOM 1254 C CA . GLN A 1 164 ? 32.833 6.153 -44.351 1.00 71.94 164 GLN A CA 1
ATOM 1255 C C . GLN A 1 164 ? 34.288 5.775 -44.628 1.00 71.94 164 GLN A C 1
ATOM 1257 O O . GLN A 1 164 ? 34.851 6.345 -45.588 1.00 71.94 164 GLN A O 1
#

Radius of gyration: 40.12 Å; Cα contacts (8 Å, |Δi|>4): 7; chains: 1; bounding box: 64×64×120 Å

Solvent-accessible surface area (backbone atoms only — not comparable to full-atom values): 11346 Å² total; per-residue (Å²): 141,83,87,85,84,82,83,87,83,89,82,85,84,88,82,89,78,89,81,87,82,87,82,84,90,83,82,88,84,90,85,88,85,84,90,79,91,74,88,70,84,79,76,78,85,72,84,70,88,73,84,78,81,73,87,84,63,80,83,78,74,82,70,60,92,91,59,79,58,94,86,50,74,96,58,81,64,91,82,68,89,77,67,82,72,75,77,64,77,65,78,69,46,72,70,63,44,66,74,45,60,70,71,56,36,54,52,52,52,49,52,51,51,51,50,54,53,47,52,55,49,52,55,50,50,52,53,49,52,53,52,49,50,56,50,50,54,50,49,54,54,51,51,50,53,50,51,52,51,53,52,50,50,52,54,52,53,50,53,53,63,77,72,110

InterPro domains:
  IPR046347 Basic-leucine zipper domain superfamily [SSF57959] (104-160)

Foldseek 3Di:
DDDDDDDDDDDDDDDDDDDDDDDDDDDDDDDDDDDDDDDDPPDPPPPPDDPPPDPPDPDDDDDPVPDDPPPDDPDDDPPPPPDPPPPPPVPCPVVNLVPDDPVVSVVVVVVVVVVVVVVVVVVVVVVVVVVVVVVVVVVVVVVVVVVVVVVVVVVVVVVVVVVD

Organism: Allomyces macrogynus (strain ATCC 38327) (NCBI:txid578462)